Protein AF-X1RIL0-F1 (afdb_monomer)

Mean predicted aligned error: 5.68 Å

Organism: NCBI:txid412755

Nearest PDB 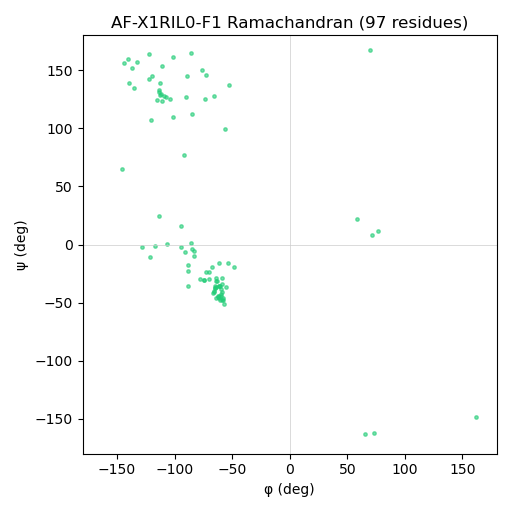structures (foldseek):
  1amu-assembly1_A  TM=4.048E-01  e=3.565E+00  Brevibacillus brevis
  2fxq-assembly1_A-2  TM=3.859E-01  e=5.248E+00  Thermus aquaticus
  5odn-assembly1_E  TM=3.913E-01  e=5.248E+00  Salinibacter ruber DSM 13855

pLDDT: mean 86.73, std 14.35, range [39.56, 97.81]

Secondary structure (DSSP, 8-state):
-HHHHHHHHHHHHHHHHHHHTTSSS-SSSTTS-EEEEEEEE-TTS-EEEEEEEES--S--HHHHHHHHTTTS--------TTTHHHHHH-TTTSTTS--

Structure (mmCIF, N/CA/C/O backbone):
data_AF-X1RIL0-F1
#
_entry.id   AF-X1RIL0-F1
#
loop_
_atom_site.group_PDB
_atom_site.id
_atom_site.type_symbol
_atom_site.label_atom_id
_atom_site.label_alt_id
_atom_site.label_comp_id
_atom_site.label_asym_id
_atom_site.label_entity_id
_atom_site.label_seq_id
_atom_site.pdbx_PDB_ins_code
_atom_site.Cartn_x
_atom_site.Cartn_y
_atom_site.Cartn_z
_atom_site.occupancy
_atom_site.B_iso_or_equiv
_atom_site.auth_seq_id
_atom_site.auth_comp_id
_atom_site.auth_asym_id
_atom_site.auth_atom_id
_atom_site.pdbx_PDB_model_num
ATOM 1 N N . GLY A 1 1 ? -1.335 6.927 15.863 1.00 82.50 1 GLY A N 1
ATOM 2 C CA . GLY A 1 1 ? -2.632 6.630 16.525 1.00 82.50 1 GLY A CA 1
ATOM 3 C C . GLY A 1 1 ? -3.146 5.240 16.164 1.00 82.50 1 GLY A C 1
ATOM 4 O O . GLY A 1 1 ? -2.397 4.464 15.580 1.00 82.50 1 GLY A O 1
ATOM 5 N N . GLN A 1 2 ? -4.399 4.900 16.500 1.00 87.81 2 GLN A N 1
ATOM 6 C CA . GLN A 1 2 ? -5.023 3.610 16.129 1.00 87.81 2 GLN A CA 1
ATOM 7 C C . GLN A 1 2 ? -5.054 3.407 14.603 1.00 87.81 2 GLN A C 1
ATOM 9 O O . GLN A 1 2 ? -4.702 2.334 14.124 1.00 87.81 2 GLN A O 1
ATOM 14 N N . ALA A 1 3 ? -5.358 4.467 13.847 1.00 89.06 3 ALA A N 1
ATOM 15 C CA . ALA A 1 3 ? -5.360 4.455 12.384 1.00 89.06 3 ALA A CA 1
ATOM 16 C C . ALA A 1 3 ? -3.986 4.106 11.775 1.00 89.06 3 ALA A C 1
ATOM 18 O O . ALA A 1 3 ? -3.917 3.343 10.818 1.00 89.06 3 ALA A O 1
ATOM 19 N N . ASP A 1 4 ? -2.879 4.582 12.360 1.00 91.38 4 ASP A N 1
ATOM 20 C CA . ASP A 1 4 ? -1.535 4.193 11.904 1.00 91.38 4 ASP A CA 1
ATOM 21 C C . ASP A 1 4 ? -1.262 2.709 12.133 1.00 91.38 4 ASP A C 1
ATOM 23 O O . ASP A 1 4 ? -0.695 2.051 11.267 1.00 91.38 4 ASP A O 1
ATOM 27 N N . LYS A 1 5 ? -1.677 2.166 13.286 1.00 94.00 5 LYS A N 1
ATOM 28 C CA . LYS A 1 5 ? -1.518 0.734 13.577 1.00 94.00 5 LYS A CA 1
ATOM 29 C C . LYS A 1 5 ? -2.291 -0.114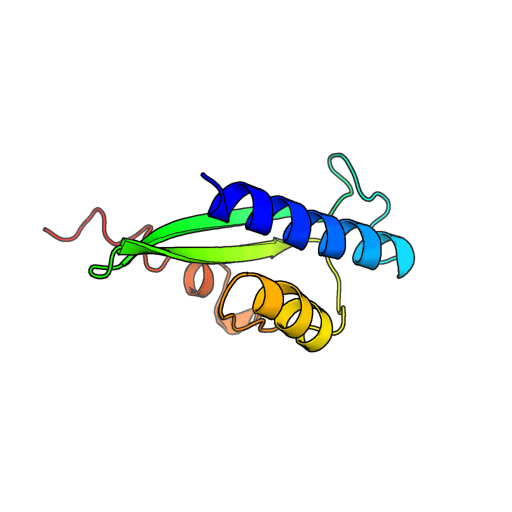 12.565 1.00 94.00 5 LYS A C 1
ATOM 31 O O . LYS A 1 5 ? -1.729 -1.072 12.040 1.00 94.00 5 LYS A O 1
ATOM 36 N N . ALA A 1 6 ? -3.531 0.272 12.254 1.00 94.62 6 ALA A N 1
ATOM 37 C CA . ALA A 1 6 ? -4.336 -0.374 11.218 1.00 94.62 6 ALA A CA 1
ATOM 38 C C . ALA A 1 6 ? -3.656 -0.291 9.841 1.00 94.62 6 ALA A C 1
ATOM 40 O O . ALA A 1 6 ? -3.546 -1.300 9.147 1.00 94.62 6 ALA A O 1
ATOM 41 N N . TRP A 1 7 ? -3.117 0.879 9.484 1.00 95.06 7 TRP A N 1
ATOM 42 C CA . TRP A 1 7 ? -2.369 1.079 8.243 1.00 95.06 7 TRP A CA 1
ATOM 43 C C . TRP A 1 7 ? -1.142 0.167 8.137 1.00 95.06 7 TRP A C 1
ATOM 45 O O . TRP A 1 7 ? -0.975 -0.515 7.128 1.00 95.06 7 TRP A O 1
ATOM 55 N N . TYR A 1 8 ? -0.315 0.079 9.182 1.00 95.69 8 TYR A N 1
ATOM 56 C CA . TYR A 1 8 ? 0.856 -0.801 9.169 1.00 95.69 8 TYR A CA 1
ATOM 57 C C . TYR A 1 8 ? 0.480 -2.283 9.120 1.00 95.69 8 TYR A C 1
ATOM 59 O O . TYR A 1 8 ? 1.124 -3.044 8.399 1.00 95.69 8 TYR A O 1
ATOM 67 N N . ALA A 1 9 ? -0.561 -2.705 9.843 1.00 96.25 9 ALA A N 1
ATOM 68 C CA . ALA A 1 9 ? -1.054 -4.080 9.777 1.00 96.25 9 ALA A CA 1
ATOM 69 C C . ALA A 1 9 ? -1.536 -4.430 8.360 1.00 96.25 9 ALA A C 1
ATOM 71 O O . ALA A 1 9 ? -1.136 -5.451 7.796 1.00 96.25 9 ALA A O 1
ATOM 72 N N . TRP A 1 10 ? -2.320 -3.536 7.754 1.00 96.25 10 TRP A N 1
ATOM 73 C CA . TRP A 1 10 ? -2.777 -3.672 6.378 1.00 96.25 10 TRP A CA 1
ATOM 74 C C . TRP A 1 10 ? -1.605 -3.724 5.389 1.00 96.25 10 TRP A C 1
ATOM 76 O O . TRP A 1 10 ? -1.522 -4.648 4.580 1.00 96.25 10 TRP A O 1
ATOM 86 N N . PHE A 1 11 ? -0.633 -2.818 5.495 1.00 97.00 11 PHE A N 1
ATOM 87 C CA . PHE A 1 11 ? 0.536 -2.802 4.614 1.00 97.00 11 PHE A CA 1
ATOM 88 C C . PHE A 1 11 ? 1.425 -4.047 4.780 1.00 97.00 11 PHE A C 1
ATOM 90 O O . PHE A 1 11 ? 1.922 -4.602 3.799 1.00 97.00 11 PHE A O 1
ATOM 97 N N . ASN A 1 12 ? 1.583 -4.556 6.002 1.00 97.19 12 ASN A N 1
ATOM 98 C CA . ASN A 1 12 ? 2.300 -5.809 6.235 1.00 97.19 12 ASN A CA 1
ATOM 99 C C . ASN A 1 12 ? 1.590 -7.007 5.585 1.00 97.19 12 ASN A C 1
ATOM 101 O O . ASN A 1 12 ? 2.264 -7.917 5.101 1.00 97.19 12 ASN A O 1
ATOM 105 N N . SER A 1 13 ? 0.257 -6.991 5.485 1.00 96.56 13 SER A N 1
ATOM 106 C CA . SER A 1 13 ? -0.474 -8.014 4.724 1.00 96.56 13 SER A CA 1
ATOM 107 C C . SER A 1 13 ? -0.152 -7.963 3.221 1.00 96.56 13 SER A C 1
ATOM 109 O O . SER A 1 13 ? 0.028 -9.012 2.600 1.00 96.56 13 SER A O 1
ATOM 111 N N . VAL A 1 14 ? 0.033 -6.763 2.651 1.00 96.94 14 VAL A N 1
ATOM 112 C CA . VAL A 1 14 ? 0.496 -6.579 1.261 1.00 96.94 14 VAL A CA 1
ATOM 113 C C . VAL A 1 14 ? 1.897 -7.165 1.088 1.00 96.94 14 VAL A C 1
ATOM 115 O O . VAL A 1 14 ? 2.138 -7.910 0.138 1.00 96.94 14 VAL A O 1
ATOM 118 N N . ARG A 1 15 ? 2.811 -6.894 2.031 1.00 97.81 15 ARG A N 1
ATOM 119 C CA . ARG A 1 15 ? 4.180 -7.444 2.028 1.00 97.81 15 ARG A CA 1
ATOM 120 C C . ARG A 1 15 ? 4.206 -8.965 2.027 1.00 97.81 15 ARG A C 1
ATOM 122 O O . ARG A 1 15 ? 4.919 -9.568 1.225 1.00 97.81 15 ARG A O 1
ATOM 129 N N . LEU A 1 16 ? 3.413 -9.577 2.901 1.00 97.19 16 LEU A N 1
ATOM 130 C CA . LEU A 1 16 ? 3.306 -11.031 2.987 1.00 97.19 16 LEU A CA 1
ATOM 131 C C . LEU A 1 16 ? 2.753 -11.630 1.694 1.00 97.19 16 LEU A C 1
ATOM 133 O O . LEU A 1 16 ? 3.308 -12.602 1.186 1.00 97.19 16 L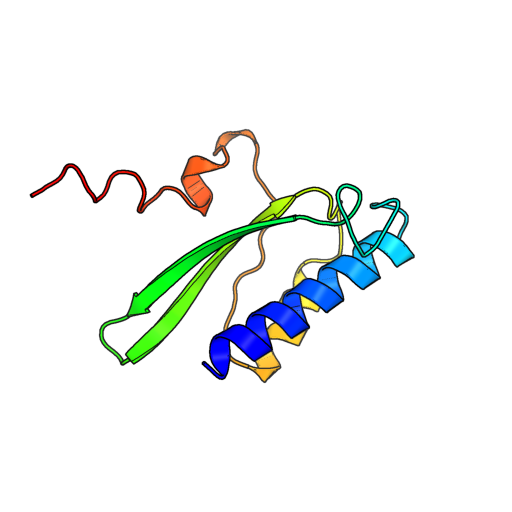EU A O 1
ATOM 137 N N . ALA A 1 17 ? 1.707 -11.033 1.127 1.00 97.06 17 ALA A N 1
ATOM 138 C CA . ALA A 1 17 ? 1.116 -11.522 -0.111 1.00 97.06 17 ALA A CA 1
ATOM 139 C C . ALA A 1 17 ? 2.057 -11.382 -1.314 1.00 97.06 17 ALA A C 1
ATOM 141 O O . ALA A 1 17 ? 2.161 -12.320 -2.103 1.00 97.06 17 ALA A O 1
ATOM 142 N N . ALA A 1 18 ? 2.768 -10.255 -1.438 1.00 97.31 18 ALA A N 1
ATOM 143 C CA . ALA A 1 18 ? 3.758 -10.044 -2.495 1.00 97.31 18 ALA A CA 1
ATOM 144 C C . ALA A 1 18 ? 4.847 -11.124 -2.447 1.00 97.31 18 ALA A C 1
ATOM 146 O O . ALA A 1 18 ? 5.157 -11.750 -3.463 1.00 97.31 18 ALA A O 1
ATOM 147 N N . LYS A 1 19 ? 5.361 -11.411 -1.244 1.00 97.44 19 LYS A N 1
ATOM 148 C CA . LYS A 1 19 ? 6.348 -12.470 -1.027 1.00 97.44 19 LYS A CA 1
ATOM 149 C C . LYS A 1 19 ? 5.779 -13.854 -1.344 1.00 97.44 19 LYS A C 1
ATOM 151 O O . LYS A 1 19 ? 6.426 -14.627 -2.045 1.00 97.44 19 LYS A O 1
ATOM 156 N N . ALA A 1 20 ? 4.574 -14.164 -0.867 1.00 96.81 20 ALA A N 1
ATOM 157 C CA . ALA A 1 20 ? 3.922 -15.454 -1.105 1.00 96.81 20 ALA A CA 1
ATOM 158 C C . ALA A 1 20 ? 3.630 -15.706 -2.595 1.00 96.81 20 ALA A C 1
ATOM 160 O O . ALA A 1 20 ? 3.665 -16.846 -3.049 1.00 96.81 20 ALA A O 1
ATOM 161 N N . LYS A 1 21 ? 3.371 -14.644 -3.366 1.00 96.19 21 LYS A N 1
ATOM 162 C CA . LYS A 1 21 ? 3.191 -14.692 -4.824 1.00 96.19 21 LYS A CA 1
ATOM 163 C C . LYS A 1 21 ? 4.505 -14.666 -5.610 1.00 96.19 21 LYS A C 1
ATOM 165 O O . LYS A 1 21 ? 4.471 -14.810 -6.825 1.00 96.19 21 LYS A O 1
ATOM 170 N N . GLY A 1 22 ? 5.645 -14.491 -4.940 1.00 96.44 22 GLY A N 1
ATOM 171 C CA . GLY A 1 22 ? 6.957 -14.403 -5.581 1.00 96.44 22 GLY A CA 1
ATOM 172 C C . GLY A 1 22 ? 7.242 -13.062 -6.264 1.00 96.44 22 GLY A C 1
ATOM 173 O O . GLY A 1 22 ? 8.230 -12.959 -6.983 1.00 96.44 22 GLY A O 1
ATOM 174 N N . TYR A 1 23 ? 6.419 -12.034 -6.039 1.00 95.94 23 TYR A N 1
ATOM 175 C CA . TYR A 1 23 ? 6.634 -10.696 -6.600 1.00 95.94 23 TYR A CA 1
ATOM 176 C C . TYR A 1 23 ? 7.758 -9.938 -5.898 1.00 95.94 23 TYR A C 1
ATOM 178 O O . TYR A 1 23 ? 8.458 -9.157 -6.533 1.00 95.94 23 TYR A O 1
ATOM 186 N N . SER A 1 24 ? 7.960 -10.200 -4.606 1.00 97.12 24 SER A N 1
ATOM 187 C CA . SER A 1 24 ? 9.074 -9.657 -3.835 1.00 97.12 24 SER A CA 1
ATOM 188 C C . SER A 1 24 ? 9.950 -10.780 -3.277 1.00 97.12 24 SER A C 1
ATOM 190 O O . SER A 1 24 ? 9.469 -11.853 -2.892 1.00 97.12 24 SER A O 1
ATOM 192 N N . ARG A 1 25 ? 11.267 -10.549 -3.199 1.00 96.25 25 ARG A N 1
ATOM 193 C CA . ARG A 1 25 ? 12.204 -11.545 -2.642 1.00 96.25 25 ARG A CA 1
ATOM 194 C C . ARG A 1 25 ? 12.087 -11.664 -1.130 1.00 96.25 25 ARG A C 1
ATOM 196 O O . ARG A 1 25 ? 12.396 -12.722 -0.585 1.00 96.25 25 ARG A O 1
ATOM 203 N N . SER A 1 26 ? 11.596 -10.630 -0.458 1.00 96.44 26 SER A N 1
ATOM 204 C CA . SER A 1 26 ? 11.400 -10.611 0.988 1.00 96.44 26 SER A CA 1
ATOM 205 C C . SER A 1 26 ? 10.091 -9.910 1.354 1.00 96.44 26 SER A C 1
ATOM 207 O O . SER A 1 26 ? 9.540 -9.145 0.564 1.00 96.44 26 SER A O 1
ATOM 209 N N . ALA A 1 27 ? 9.584 -10.175 2.557 1.00 96.38 27 ALA A N 1
ATOM 210 C CA . ALA A 1 27 ? 8.553 -9.351 3.195 1.00 96.38 27 ALA A CA 1
ATOM 211 C C . ALA A 1 27 ? 9.170 -8.238 4.072 1.00 96.38 27 ALA A C 1
ATOM 213 O O . ALA A 1 27 ? 8.454 -7.371 4.568 1.00 96.38 27 ALA A O 1
ATOM 214 N N . PHE A 1 28 ? 10.498 -8.245 4.243 1.00 94.62 28 PHE A N 1
ATOM 215 C CA . PHE A 1 28 ? 11.262 -7.314 5.079 1.00 94.62 28 PHE A CA 1
ATOM 216 C C . PHE A 1 28 ? 12.490 -6.749 4.348 1.00 94.62 28 PHE A C 1
ATOM 218 O O . PHE A 1 28 ? 13.028 -7.383 3.441 1.00 94.62 28 PHE A O 1
ATOM 225 N N . GLY A 1 29 ? 12.980 -5.589 4.789 1.00 93.19 29 GLY A N 1
ATOM 226 C CA . GLY A 1 29 ? 14.189 -4.966 4.238 1.00 93.19 29 GLY A CA 1
ATOM 227 C C . GLY A 1 29 ? 13.992 -4.346 2.850 1.00 93.19 29 GLY A C 1
ATOM 228 O O . GLY A 1 29 ? 12.864 -4.081 2.435 1.00 93.19 29 GLY A O 1
ATOM 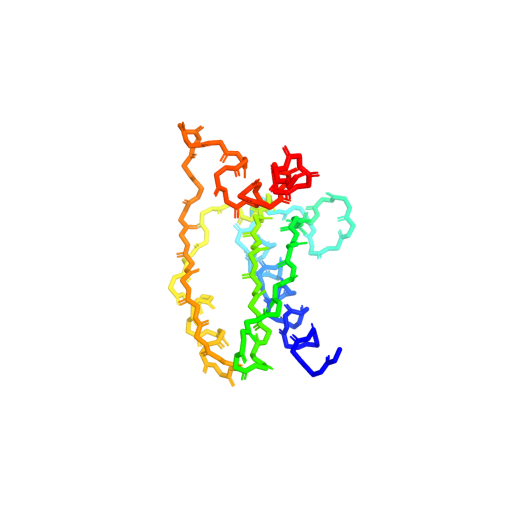229 N N . ALA A 1 30 ? 15.101 -4.095 2.149 1.00 93.88 30 ALA A N 1
ATOM 230 C CA . ALA A 1 30 ? 15.123 -3.379 0.868 1.00 93.88 30 ALA A CA 1
ATOM 231 C C . ALA A 1 30 ? 14.379 -4.111 -0.264 1.00 93.88 30 ALA A C 1
ATOM 233 O O . ALA A 1 30 ? 13.810 -3.474 -1.143 1.00 93.88 30 ALA A O 1
ATOM 234 N N . ASP A 1 31 ? 14.331 -5.442 -0.204 1.00 95.25 31 ASP A N 1
ATOM 235 C CA . ASP A 1 31 ? 13.671 -6.280 -1.208 1.00 95.25 31 ASP A CA 1
ATOM 236 C C . ASP A 1 31 ? 12.163 -6.468 -0.968 1.00 95.25 31 ASP A C 1
ATOM 238 O O . ASP A 1 31 ? 11.507 -7.219 -1.699 1.00 95.25 31 ASP A O 1
ATOM 242 N N . ALA A 1 32 ? 11.609 -5.849 0.076 1.00 97.50 32 ALA A N 1
ATOM 243 C CA . ALA A 1 32 ? 10.184 -5.896 0.378 1.00 97.50 32 ALA A CA 1
ATOM 244 C C . ALA A 1 32 ? 9.402 -4.825 -0.382 1.00 97.50 32 ALA A C 1
ATOM 246 O O . ALA A 1 32 ? 9.983 -3.843 -0.855 1.00 97.50 32 ALA A O 1
ATOM 247 N N . PRO A 1 33 ? 8.065 -4.944 -0.453 1.00 97.62 33 PRO A N 1
ATOM 248 C CA . PRO A 1 33 ? 7.246 -3.806 -0.819 1.00 97.62 33 PRO A CA 1
ATOM 249 C C . PRO A 1 33 ? 7.556 -2.602 0.070 1.00 97.62 33 PRO A C 1
ATOM 251 O O . PRO A 1 33 ? 7.714 -2.720 1.294 1.00 97.62 33 PRO A O 1
ATOM 254 N N . TYR A 1 34 ? 7.638 -1.437 -0.555 1.00 95.81 34 TYR A N 1
ATOM 255 C CA . TYR A 1 34 ? 7.883 -0.151 0.091 1.00 95.81 34 TYR A CA 1
ATOM 256 C C . TYR A 1 34 ? 6.734 0.801 -0.224 1.00 95.81 34 TYR A C 1
ATOM 258 O O . TYR A 1 34 ? 5.934 0.543 -1.125 1.00 95.81 34 TYR A O 1
ATOM 266 N N . TYR A 1 35 ? 6.629 1.890 0.530 1.00 94.12 35 TYR A N 1
ATOM 267 C CA . TYR A 1 35 ? 5.540 2.840 0.373 1.00 94.12 35 TYR A CA 1
ATOM 268 C C . TYR A 1 35 ? 6.030 4.279 0.441 1.00 94.12 35 TYR A C 1
ATOM 270 O O . TYR A 1 35 ? 6.983 4.598 1.150 1.00 94.12 35 TYR A O 1
ATOM 278 N N . PHE A 1 36 ? 5.289 5.146 -0.232 1.00 91.50 36 PHE A N 1
ATOM 279 C CA . PHE A 1 36 ? 5.213 6.569 0.067 1.00 91.50 36 PHE A CA 1
ATOM 280 C C . PHE A 1 36 ? 3.807 6.827 0.591 1.00 91.50 36 PHE A C 1
ATOM 282 O O . PHE A 1 36 ? 2.847 6.366 -0.027 1.00 91.50 36 PHE A O 1
ATOM 289 N N . ARG A 1 37 ? 3.669 7.503 1.734 1.00 90.69 37 ARG A N 1
ATOM 290 C CA . ARG A 1 37 ? 2.367 7.769 2.356 1.00 90.69 37 ARG A CA 1
ATOM 291 C C . ARG A 1 37 ? 2.278 9.213 2.815 1.00 90.69 37 ARG A C 1
ATOM 293 O O . ARG A 1 37 ? 3.182 9.693 3.491 1.00 90.69 37 ARG A O 1
ATOM 300 N N . VAL A 1 38 ? 1.151 9.841 2.517 1.00 87.75 38 VAL A N 1
ATOM 301 C CA . VAL A 1 38 ? 0.737 11.137 3.053 1.00 87.75 38 VAL A CA 1
ATOM 302 C C . VAL A 1 38 ? -0.482 10.916 3.943 1.00 87.75 38 VAL A C 1
ATOM 304 O O . VAL A 1 38 ? -1.360 10.114 3.617 1.00 87.75 38 VAL A O 1
ATOM 307 N N . THR A 1 39 ? -0.514 11.614 5.074 1.00 87.44 39 THR A N 1
ATOM 308 C CA . THR A 1 39 ? -1.633 11.605 6.016 1.00 87.44 39 THR A CA 1
ATOM 309 C C . THR A 1 39 ? -2.310 12.968 5.976 1.00 87.44 39 THR A C 1
ATOM 311 O O . THR A 1 39 ? -1.656 13.980 6.215 1.00 87.44 39 THR A O 1
ATOM 314 N N . GLU A 1 40 ? -3.608 12.993 5.700 1.00 81.25 40 GLU A N 1
ATOM 315 C CA . GLU A 1 40 ? -4.434 14.197 5.676 1.00 81.25 40 GLU A CA 1
ATOM 316 C C . GLU A 1 40 ? -5.458 14.133 6.814 1.00 81.25 40 GLU A C 1
ATOM 318 O O . GLU A 1 40 ? -6.125 13.114 7.019 1.00 81.25 40 GLU A O 1
ATOM 323 N N . PHE A 1 41 ? -5.583 15.226 7.566 1.00 76.88 41 PHE A N 1
ATOM 324 C CA . PHE A 1 41 ? -6.702 15.417 8.479 1.00 76.88 41 PHE A CA 1
ATOM 325 C C . PHE A 1 41 ? -7.857 15.997 7.674 1.00 76.88 41 PHE A C 1
ATOM 327 O O . PHE A 1 41 ? -7.772 17.129 7.208 1.00 76.88 41 PHE A O 1
ATOM 334 N N . GLN A 1 42 ? -8.929 15.231 7.489 1.00 70.06 42 GLN A N 1
ATOM 335 C CA . GLN A 1 42 ? -10.155 15.805 6.944 1.00 70.06 42 GLN A CA 1
ATOM 336 C C . GLN A 1 42 ? -10.874 16.616 8.027 1.00 70.06 42 GLN A C 1
ATOM 338 O O . GLN A 1 42 ? -10.836 16.245 9.202 1.00 70.06 42 GLN A O 1
ATOM 343 N N . ASP A 1 43 ? -11.606 17.658 7.623 1.00 59.03 43 ASP A N 1
ATOM 344 C CA . ASP A 1 43 ? -12.343 18.586 8.506 1.00 59.03 43 ASP A CA 1
ATOM 345 C C . ASP A 1 43 ? -13.312 17.901 9.493 1.00 59.03 43 ASP A C 1
ATOM 347 O O . ASP A 1 43 ? -13.745 18.491 10.477 1.00 59.03 43 ASP A O 1
ATOM 351 N N . ARG A 1 44 ? -13.643 16.624 9.266 1.00 64.56 44 ARG A N 1
ATOM 352 C CA . ARG A 1 44 ? -14.478 15.787 10.145 1.00 64.56 44 ARG A CA 1
ATOM 353 C C . ARG A 1 44 ? -13.682 14.929 11.141 1.00 64.56 44 ARG A C 1
ATOM 355 O O . ARG A 1 44 ? -14.212 13.949 11.657 1.00 64.56 44 ARG A O 1
ATOM 362 N N . GLY A 1 45 ? -12.403 15.230 11.369 1.00 67.25 45 GLY A N 1
ATOM 363 C CA . GLY A 1 45 ? -11.534 14.506 12.310 1.00 67.25 45 GLY A CA 1
ATOM 364 C C . GLY A 1 45 ? -11.125 13.099 11.857 1.00 67.25 45 GLY A C 1
ATOM 365 O O . GLY A 1 45 ? -10.524 12.350 12.625 1.00 67.25 45 GLY A O 1
ATOM 366 N N . THR A 1 46 ? -11.439 12.724 10.614 1.00 76.75 46 THR A N 1
ATOM 367 C CA . THR A 1 46 ? -11.074 11.422 10.045 1.00 76.75 46 THR A CA 1
ATOM 368 C C . THR A 1 46 ? -9.715 11.524 9.361 1.00 76.75 46 THR A C 1
ATOM 370 O O . THR A 1 46 ? -9.497 12.390 8.514 1.00 76.75 46 THR A O 1
ATOM 373 N N . LEU A 1 47 ? -8.797 10.632 9.736 1.00 84.25 47 LEU A N 1
ATOM 374 C CA . LEU A 1 47 ? -7.498 10.496 9.081 1.00 84.25 47 LEU A CA 1
ATOM 375 C C . LEU A 1 47 ? -7.677 9.835 7.716 1.00 84.25 47 LEU A C 1
ATOM 377 O O . LEU A 1 47 ? -8.209 8.729 7.621 1.00 84.25 47 LEU A O 1
ATOM 381 N N . HIS A 1 48 ? -7.191 10.497 6.675 1.00 87.94 48 HIS A N 1
ATOM 382 C CA . HIS A 1 48 ? -7.201 9.998 5.311 1.00 87.94 48 HIS A CA 1
ATOM 383 C C . HIS A 1 48 ? -5.765 9.724 4.858 1.00 87.94 48 HIS A C 1
ATOM 385 O O . HIS A 1 48 ? -4.880 10.566 5.010 1.00 87.94 48 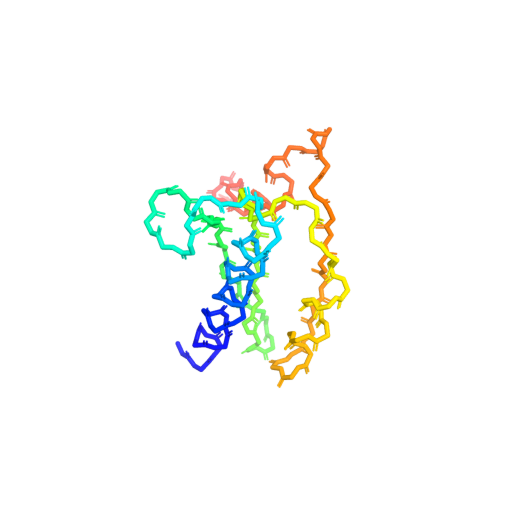HIS A O 1
ATOM 391 N N . PHE A 1 49 ? -5.511 8.525 4.336 1.00 90.38 49 PHE A N 1
ATOM 392 C CA . PHE A 1 49 ? -4.186 8.128 3.868 1.00 90.38 49 PHE A CA 1
ATOM 393 C C . PHE A 1 49 ? -4.152 8.066 2.345 1.00 90.38 49 PHE A C 1
ATOM 395 O O . PHE A 1 49 ? -4.926 7.333 1.732 1.00 90.38 49 PHE A O 1
ATOM 402 N N . HIS A 1 50 ? -3.184 8.756 1.751 1.00 91.38 50 HIS A N 1
ATOM 403 C CA . HIS A 1 50 ? -2.797 8.569 0.357 1.00 91.38 50 HIS A CA 1
ATOM 404 C C . HIS A 1 50 ? -1.500 7.775 0.323 1.00 91.38 50 HIS A C 1
ATOM 406 O O . HIS A 1 50 ? -0.528 8.178 0.960 1.00 91.38 50 HIS A O 1
ATOM 412 N N . SER A 1 51 ? -1.457 6.654 -0.397 1.00 92.06 51 SER A N 1
ATOM 413 C CA . SER A 1 51 ? -0.234 5.857 -0.491 1.00 92.06 51 SER A CA 1
ATOM 414 C C . SER A 1 51 ? 0.030 5.310 -1.882 1.00 92.06 51 SER A C 1
ATOM 416 O O . SER A 1 51 ? -0.876 4.785 -2.525 1.00 92.06 51 SER A O 1
ATOM 418 N N . LEU A 1 52 ? 1.298 5.354 -2.287 1.00 93.62 52 LEU A N 1
ATOM 419 C CA . LEU A 1 52 ? 1.828 4.647 -3.446 1.00 93.62 52 LEU A CA 1
ATOM 420 C C . LEU A 1 52 ? 2.727 3.511 -2.956 1.00 93.62 52 LEU A C 1
ATOM 422 O O . LEU A 1 52 ? 3.631 3.748 -2.155 1.00 93.62 52 LEU A O 1
ATOM 426 N N . ILE A 1 53 ? 2.478 2.291 -3.431 1.00 95.12 53 ILE A N 1
ATOM 427 C CA . ILE A 1 53 ? 3.196 1.087 -3.003 1.00 95.12 53 ILE A CA 1
ATOM 428 C C . ILE A 1 53 ? 3.990 0.524 -4.178 1.00 95.12 53 ILE A C 1
ATOM 430 O O . ILE A 1 53 ? 3.430 0.235 -5.235 1.00 95.12 53 ILE A O 1
ATOM 434 N N . GLY A 1 54 ? 5.295 0.358 -3.974 1.00 94.62 54 GLY A N 1
ATOM 435 C CA . GLY A 1 54 ? 6.210 -0.249 -4.936 1.00 94.62 54 GLY A CA 1
ATOM 436 C C . GLY A 1 54 ? 6.541 -1.696 -4.585 1.00 94.62 54 GLY A C 1
ATOM 437 O O . GLY A 1 54 ? 6.358 -2.128 -3.447 1.00 94.62 54 GLY A O 1
ATOM 438 N N . ASN A 1 55 ? 7.046 -2.440 -5.575 1.00 95.44 55 ASN A N 1
ATOM 439 C CA . ASN A 1 55 ? 7.508 -3.827 -5.424 1.00 95.44 55 ASN A CA 1
ATOM 440 C C . ASN A 1 55 ? 6.427 -4.810 -4.906 1.00 95.44 55 ASN A C 1
ATOM 442 O O . ASN A 1 55 ? 6.733 -5.868 -4.369 1.00 95.44 55 ASN A O 1
ATOM 446 N N . ALA A 1 56 ? 5.143 -4.469 -5.069 1.00 94.94 56 ALA A N 1
ATOM 447 C CA . ALA A 1 56 ? 4.027 -5.351 -4.729 1.00 94.94 56 ALA A CA 1
ATOM 448 C C . ALA A 1 56 ? 3.611 -6.272 -5.890 1.00 94.94 56 ALA A C 1
ATOM 450 O O . ALA A 1 56 ? 2.956 -7.276 -5.644 1.00 94.94 56 ALA A O 1
ATOM 451 N N . GLY A 1 57 ? 4.001 -5.971 -7.134 1.00 92.38 57 GLY A N 1
ATOM 452 C CA . GLY A 1 57 ? 3.532 -6.698 -8.320 1.00 92.38 57 GLY A CA 1
ATOM 453 C C . GLY A 1 57 ? 2.026 -6.531 -8.563 1.00 92.38 57 GLY A C 1
ATOM 454 O O . GLY A 1 57 ? 1.393 -5.628 -8.014 1.00 92.38 57 GLY A O 1
ATOM 455 N N . ASP A 1 58 ? 1.444 -7.409 -9.384 1.00 92.25 58 ASP A N 1
ATOM 456 C CA . ASP A 1 58 ? 0.002 -7.414 -9.666 1.00 92.25 58 ASP A CA 1
ATOM 457 C C . ASP A 1 58 ? -0.737 -8.351 -8.698 1.00 92.25 58 ASP A C 1
ATOM 459 O O . ASP A 1 58 ? -1.052 -9.509 -8.998 1.00 92.25 58 ASP A O 1
ATOM 463 N N . ILE A 1 59 ? -0.941 -7.878 -7.466 1.00 91.19 59 ILE A N 1
ATOM 464 C CA . ILE A 1 59 ? -1.772 -8.572 -6.474 1.00 91.19 59 ILE A CA 1
ATOM 465 C C . ILE A 1 59 ? -3.218 -8.102 -6.617 1.00 91.19 59 ILE A C 1
ATOM 467 O O . ILE A 1 59 ? -3.484 -6.927 -6.861 1.00 91.19 59 ILE A O 1
ATOM 471 N N . ARG A 1 60 ? -4.177 -9.009 -6.395 1.00 92.19 60 ARG A N 1
ATOM 472 C CA . ARG A 1 60 ? -5.612 -8.703 -6.458 1.00 92.19 60 ARG A CA 1
ATOM 473 C C . ARG A 1 60 ? -5.979 -7.564 -5.499 1.00 92.19 60 ARG A C 1
ATOM 475 O O . ARG A 1 60 ? -6.232 -7.783 -4.319 1.00 92.19 60 ARG A O 1
ATOM 482 N N . ARG A 1 61 ? -6.098 -6.357 -6.046 1.00 91.88 61 ARG A N 1
ATOM 483 C CA . ARG A 1 61 ? -6.376 -5.106 -5.321 1.00 91.88 61 ARG A CA 1
ATOM 484 C C . ARG A 1 61 ? -7.647 -5.152 -4.475 1.00 91.88 61 ARG A C 1
ATOM 486 O O . ARG A 1 61 ? -7.659 -4.629 -3.367 1.00 91.88 61 ARG A O 1
ATOM 493 N N . LEU A 1 62 ? -8.687 -5.829 -4.974 1.00 93.88 62 LEU A N 1
ATOM 494 C CA . LEU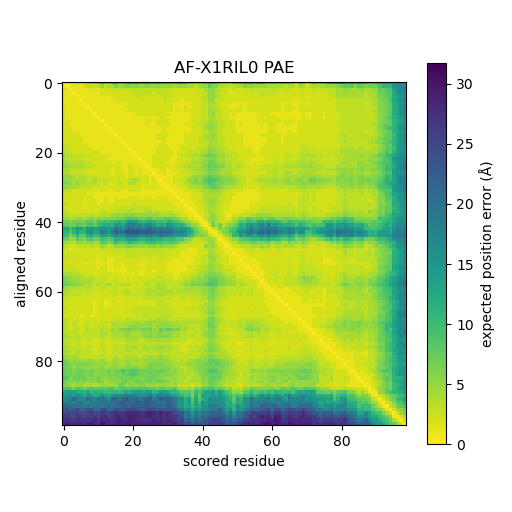 A 1 62 ? -9.960 -5.983 -4.262 1.00 93.88 62 LEU A CA 1
ATOM 495 C C . LEU A 1 62 ? -9.798 -6.701 -2.918 1.00 93.88 62 LEU A C 1
ATOM 497 O O . LEU A 1 62 ? -10.418 -6.280 -1.956 1.00 93.88 62 LEU A O 1
ATOM 501 N N . LEU A 1 63 ? -8.894 -7.683 -2.809 1.00 93.25 63 LEU A N 1
ATOM 502 C CA . LEU A 1 63 ? -8.627 -8.351 -1.531 1.00 93.25 63 LEU A CA 1
ATOM 503 C C . LEU A 1 63 ? -8.150 -7.355 -0.466 1.00 93.25 63 LEU A C 1
ATOM 505 O O . LEU A 1 63 ? -8.580 -7.400 0.681 1.00 93.25 63 LEU A O 1
ATOM 509 N N . PHE A 1 64 ? -7.266 -6.433 -0.849 1.00 94.88 64 PHE A N 1
ATOM 510 C CA . PHE A 1 64 ? -6.735 -5.443 0.083 1.00 94.88 64 PHE A CA 1
ATOM 511 C C . PHE A 1 64 ? -7.712 -4.311 0.357 1.00 94.88 64 PHE A C 1
ATOM 513 O O . PHE A 1 64 ? -7.714 -3.783 1.465 1.00 94.88 64 PHE A O 1
ATOM 520 N N . LYS A 1 65 ? -8.579 -3.967 -0.598 1.00 95.19 65 LYS A N 1
ATOM 521 C CA . LYS A 1 65 ? -9.734 -3.118 -0.299 1.00 95.19 65 LYS A CA 1
ATOM 522 C C . LYS A 1 65 ? -10.585 -3.767 0.800 1.00 95.19 65 LYS A C 1
ATOM 524 O O . LYS A 1 65 ? -10.835 -3.122 1.811 1.00 95.19 65 LYS A O 1
ATOM 529 N N . ASP A 1 66 ? -10.943 -5.038 0.641 1.00 94.62 66 ASP A N 1
ATOM 530 C CA . ASP A 1 66 ? -11.806 -5.753 1.588 1.00 94.62 66 ASP A CA 1
ATOM 531 C C . ASP A 1 66 ? -11.142 -5.884 2.976 1.00 94.62 66 ASP A C 1
ATOM 533 O O . ASP A 1 66 ? -11.792 -5.711 4.003 1.00 94.62 66 ASP A O 1
ATOM 537 N N . PHE A 1 67 ? -9.820 -6.090 3.042 1.00 94.38 67 PHE A N 1
ATOM 538 C CA . PHE A 1 67 ? -9.085 -6.070 4.317 1.00 94.38 67 PHE A CA 1
ATOM 539 C C . PHE A 1 67 ? -9.086 -4.695 4.993 1.00 94.38 67 PHE A C 1
ATOM 541 O O . PHE A 1 67 ? -9.119 -4.613 6.223 1.00 94.38 67 PHE A O 1
ATOM 548 N N . TRP A 1 68 ? -9.029 -3.610 4.216 1.00 94.94 68 TRP A N 1
ATOM 549 C CA . TRP A 1 68 ? -9.095 -2.263 4.778 1.00 94.94 68 TRP A CA 1
ATOM 550 C C . TRP A 1 68 ? -10.483 -1.930 5.321 1.00 94.94 68 TRP A C 1
ATOM 552 O O . TRP A 1 68 ? -10.584 -1.189 6.297 1.00 94.94 68 TRP A O 1
ATOM 562 N N . GLU A 1 69 ? -11.540 -2.508 4.747 1.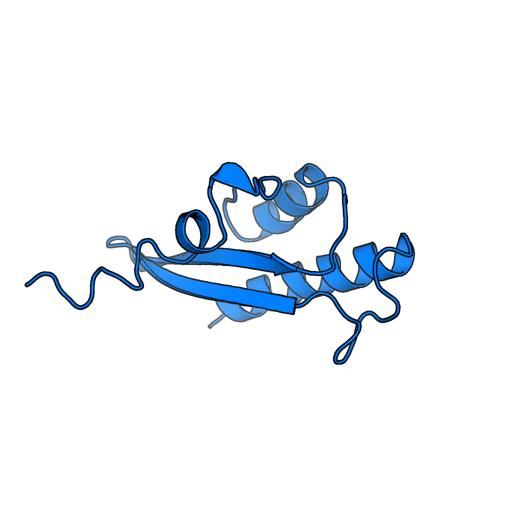00 94.62 69 GLU A N 1
ATOM 563 C CA . GLU A 1 69 ? -12.922 -2.239 5.159 1.00 94.62 69 GLU A CA 1
ATOM 564 C C . GLU A 1 69 ? -13.233 -2.627 6.611 1.00 94.62 69 GLU A C 1
ATOM 566 O O . GLU A 1 69 ? -14.168 -2.102 7.208 1.00 94.62 69 GLU A O 1
ATOM 571 N N . LEU A 1 70 ? -12.376 -3.438 7.237 1.00 91.12 70 LEU A N 1
ATOM 572 C CA . LEU A 1 70 ? -12.408 -3.712 8.678 1.00 91.12 70 LEU A CA 1
ATOM 573 C C . LEU A 1 70 ? -12.054 -2.490 9.548 1.00 91.12 70 LEU A C 1
ATOM 575 O O . LEU A 1 70 ? -12.329 -2.488 10.745 1.00 91.12 70 LEU A O 1
ATOM 579 N N . ASN A 1 71 ? -11.402 -1.477 8.974 1.00 91.19 71 ASN A N 1
ATOM 580 C CA . ASN A 1 71 ? -10.859 -0.313 9.680 1.00 91.19 71 ASN A CA 1
ATOM 581 C C . ASN A 1 71 ? -11.308 1.031 9.073 1.00 91.19 71 ASN A C 1
ATOM 583 O O . ASN A 1 71 ? -10.922 2.083 9.585 1.00 91.19 71 ASN A O 1
ATOM 587 N N . GLY A 1 72 ? -12.086 1.025 7.986 1.00 90.56 72 GLY A N 1
ATOM 588 C CA . GLY A 1 72 ? -12.526 2.244 7.308 1.00 90.56 72 GLY A CA 1
ATOM 589 C C . GLY A 1 72 ? -13.015 1.996 5.885 1.00 90.56 72 GLY A C 1
ATOM 590 O O . GLY A 1 72 ? -13.553 0.946 5.575 1.00 90.56 72 GLY A O 1
ATOM 591 N N . TYR A 1 73 ? -12.827 2.969 5.000 1.00 90.69 73 TYR A N 1
ATOM 592 C CA . TYR A 1 73 ? -13.137 2.848 3.574 1.00 90.69 73 TYR A CA 1
ATOM 593 C C . TYR A 1 73 ? -11.877 3.129 2.754 1.00 90.69 73 TYR A C 1
ATOM 595 O O . TYR A 1 73 ? -11.081 3.991 3.129 1.00 90.69 73 TYR A O 1
ATOM 603 N N . ALA A 1 74 ? -11.679 2.402 1.652 1.00 91.25 74 ALA A N 1
ATOM 604 C CA . ALA A 1 74 ? -10.554 2.621 0.748 1.00 91.25 74 ALA A CA 1
ATOM 605 C C . ALA A 1 74 ? -10.923 2.389 -0.715 1.00 91.25 74 ALA A C 1
ATOM 607 O O . ALA A 1 74 ? -11.812 1.609 -1.060 1.00 91.25 74 ALA A O 1
ATOM 608 N N . ARG A 1 75 ? -10.136 3.026 -1.583 1.00 91.31 75 ARG A N 1
ATOM 609 C CA . ARG A 1 75 ? -9.985 2.655 -2.988 1.00 91.31 75 ARG A CA 1
ATOM 610 C C . ARG A 1 75 ? -8.561 2.161 -3.197 1.00 91.31 75 ARG A C 1
ATOM 612 O O . ARG A 1 75 ? -7.615 2.811 -2.766 1.00 91.31 75 ARG A O 1
ATOM 619 N N . VAL A 1 76 ? -8.421 1.007 -3.846 1.00 93.38 76 VAL A N 1
ATOM 620 C CA . VAL A 1 76 ? -7.121 0.414 -4.180 1.00 93.38 76 VAL A CA 1
ATOM 621 C C . VAL A 1 76 ? -7.042 0.259 -5.693 1.00 93.38 76 VAL A C 1
ATOM 623 O O . VAL A 1 76 ? -7.710 -0.585 -6.298 1.00 93.38 76 VAL A O 1
ATOM 626 N N . GLU A 1 77 ? -6.229 1.101 -6.316 1.00 91.81 77 GLU A N 1
ATOM 627 C CA . GLU A 1 77 ? -6.112 1.214 -7.769 1.00 91.81 77 GLU A CA 1
ATOM 628 C C . GLU A 1 77 ? -4.753 0.693 -8.247 1.00 91.81 77 GLU A C 1
ATOM 630 O O . GLU A 1 77 ? -3.790 0.640 -7.484 1.00 91.81 77 GLU A O 1
ATOM 635 N N . ALA A 1 78 ? -4.696 0.222 -9.494 1.00 92.12 78 ALA A N 1
ATOM 636 C CA . ALA A 1 78 ? -3.421 -0.141 -10.104 1.00 92.12 78 ALA A CA 1
ATOM 637 C C . ALA A 1 78 ? -2.654 1.141 -10.427 1.00 92.12 78 ALA A C 1
ATOM 639 O O . ALA A 1 78 ? -3.261 2.143 -10.801 1.00 92.12 78 ALA A O 1
ATOM 640 N N . TYR A 1 79 ? -1.330 1.096 -10.307 1.00 90.94 79 TYR A N 1
ATOM 641 C CA . TYR A 1 79 ? -0.504 2.216 -10.725 1.00 90.94 79 TYR A CA 1
ATOM 642 C C . TYR A 1 79 ? -0.589 2.399 -12.246 1.00 90.94 79 TYR A C 1
ATOM 644 O O . TYR A 1 79 ? -0.351 1.460 -13.001 1.00 90.94 79 TYR A O 1
ATOM 652 N N . ASP A 1 80 ? -0.905 3.620 -12.670 1.00 90.69 80 ASP A N 1
ATOM 653 C CA . ASP A 1 80 ? -0.890 4.056 -14.068 1.00 90.69 80 ASP A CA 1
ATOM 654 C C .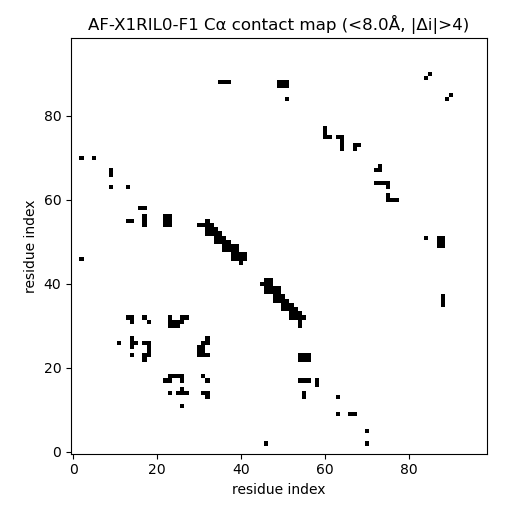 ASP A 1 80 ? 0.390 4.870 -14.340 1.00 90.69 80 ASP A C 1
ATOM 656 O O . ASP A 1 80 ? 0.500 6.004 -13.851 1.00 90.69 80 ASP A O 1
ATOM 660 N N . PRO A 1 81 ? 1.354 4.334 -15.117 1.00 88.56 81 PRO A N 1
ATOM 661 C CA . PRO A 1 81 ? 2.590 5.036 -15.447 1.00 88.56 81 PRO A CA 1
ATOM 662 C C . PRO A 1 81 ? 2.374 6.366 -16.171 1.00 88.56 81 PRO A C 1
ATOM 664 O O . PRO A 1 81 ? 3.189 7.270 -15.994 1.00 88.56 81 PRO A O 1
ATOM 667 N N . ALA A 1 82 ? 1.286 6.520 -16.936 1.00 91.62 82 ALA A N 1
ATOM 668 C CA . ALA A 1 82 ? 1.000 7.753 -17.672 1.00 91.62 82 ALA A CA 1
ATOM 669 C C . ALA A 1 82 ? 0.621 8.918 -16.742 1.00 91.62 82 ALA A C 1
ATOM 671 O O . ALA A 1 82 ? 0.795 10.080 -17.102 1.00 91.62 82 ALA A O 1
ATOM 672 N N . ARG A 1 83 ? 0.131 8.618 -15.532 1.00 86.94 83 ARG A N 1
ATOM 673 C CA . ARG A 1 83 ? -0.194 9.624 -14.505 1.00 86.94 83 ARG A CA 1
ATOM 674 C C . ARG A 1 83 ? 1.000 9.962 -13.611 1.00 86.94 83 ARG A C 1
ATOM 676 O O . ARG A 1 83 ? 1.039 11.039 -13.020 1.00 86.94 83 ARG A O 1
ATOM 683 N N . GLY A 1 84 ? 1.971 9.055 -13.513 1.00 85.06 84 GLY A N 1
ATOM 684 C CA . GLY A 1 84 ? 3.162 9.220 -12.683 1.00 85.06 84 GLY A CA 1
ATOM 685 C C . GLY A 1 84 ? 2.884 9.156 -11.173 1.00 85.06 84 GLY A C 1
ATOM 686 O O . GLY A 1 84 ? 1.748 9.240 -10.708 1.00 85.06 84 GLY A O 1
ATOM 687 N N . ALA A 1 85 ? 3.945 9.036 -10.368 1.00 80.75 85 ALA A N 1
ATOM 688 C CA . ALA A 1 85 ? 3.839 8.967 -8.905 1.00 80.75 85 ALA A CA 1
ATOM 689 C C . ALA A 1 85 ? 3.208 10.232 -8.286 1.00 80.75 85 ALA A C 1
ATOM 691 O O . ALA A 1 85 ? 2.433 10.137 -7.333 1.00 80.75 85 ALA A O 1
ATOM 692 N N . ASN A 1 86 ? 3.490 11.407 -8.865 1.00 81.31 86 ASN A N 1
ATOM 693 C CA . ASN A 1 86 ? 2.994 12.706 -8.399 1.00 81.31 86 ASN A CA 1
ATOM 694 C C . ASN A 1 86 ? 1.456 12.779 -8.370 1.00 81.31 86 ASN A C 1
ATOM 696 O O . ASN A 1 86 ? 0.884 13.378 -7.466 1.00 81.31 86 ASN A O 1
ATOM 700 N N . PHE A 1 87 ? 0.764 12.113 -9.299 1.00 81.44 87 PHE A N 1
ATOM 701 C CA . PHE A 1 87 ? -0.700 12.073 -9.305 1.00 81.44 87 PHE A CA 1
ATOM 702 C C . PHE A 1 87 ? -1.284 11.417 -8.041 1.00 81.44 87 PHE A C 1
ATOM 704 O O . PHE A 1 87 ? -2.314 11.856 -7.534 1.00 81.44 87 PHE A O 1
ATOM 711 N N . TYR A 1 88 ? -0.619 10.386 -7.506 1.00 81.81 88 TYR A N 1
ATOM 712 C CA . TYR A 1 88 ? -1.132 9.581 -6.391 1.00 81.81 88 TYR A CA 1
ATOM 713 C C . TYR A 1 88 ? -0.770 10.134 -5.011 1.00 81.81 88 TYR A C 1
ATOM 715 O O . TYR A 1 88 ? -1.563 10.015 -4.078 1.00 81.81 88 TYR A O 1
ATOM 723 N N . VAL A 1 89 ? 0.425 10.716 -4.866 1.00 79.56 89 VAL A N 1
ATOM 724 C CA . VAL A 1 89 ? 0.932 11.207 -3.567 1.00 79.56 89 VAL A CA 1
ATOM 725 C C . VAL A 1 89 ? 1.263 12.696 -3.557 1.00 79.56 89 VAL A C 1
ATOM 727 O O . VAL A 1 89 ? 1.493 13.269 -2.498 1.00 79.56 89 VAL A O 1
ATOM 730 N N . GLY A 1 90 ? 1.285 13.337 -4.720 1.00 67.38 90 GLY A N 1
ATOM 731 C CA . GLY A 1 90 ? 1.873 14.658 -4.895 1.00 67.38 90 GLY A CA 1
ATOM 732 C C . GLY A 1 90 ? 0.894 15.813 -5.072 1.00 67.38 90 GLY A C 1
ATOM 733 O O . GLY A 1 90 ? 1.335 16.958 -5.068 1.00 67.38 90 GLY A O 1
ATOM 734 N N . LYS A 1 91 ? -0.426 15.558 -5.049 1.00 63.34 91 LYS A N 1
ATOM 735 C CA . LYS A 1 91 ? -1.464 16.602 -4.867 1.00 63.34 91 LYS A CA 1
ATOM 736 C C . LYS A 1 91 ? -1.165 17.547 -3.681 1.00 63.34 91 LYS A C 1
ATOM 738 O O . LYS A 1 91 ? -1.698 18.650 -3.628 1.00 63.34 91 LYS A O 1
ATOM 743 N N . TYR A 1 92 ? -0.300 17.128 -2.755 1.00 56.69 92 TYR A N 1
ATOM 744 C CA . TYR A 1 92 ? 0.085 17.879 -1.565 1.00 56.69 92 TYR A CA 1
ATOM 745 C C . TYR A 1 92 ? 1.572 18.264 -1.494 1.00 56.69 92 TYR A C 1
ATOM 747 O O . TYR A 1 92 ? 1.949 18.963 -0.562 1.00 56.69 92 TYR A O 1
ATOM 755 N N . LEU A 1 93 ? 2.407 17.879 -2.471 1.00 52.03 93 LEU A N 1
ATOM 756 C CA . LEU A 1 93 ? 3.771 18.423 -2.594 1.00 52.03 93 LEU A CA 1
ATOM 757 C C . LEU A 1 93 ? 3.747 19.856 -3.147 1.00 52.03 93 LEU A C 1
ATOM 759 O O . LEU A 1 93 ? 4.586 20.663 -2.780 1.00 52.03 93 LEU A O 1
ATOM 763 N N . THR A 1 94 ? 2.757 20.185 -3.982 1.00 48.84 94 THR A N 1
ATOM 764 C CA . THR A 1 94 ? 2.613 21.507 -4.617 1.00 48.84 94 THR A CA 1
ATOM 765 C C . THR A 1 94 ? 1.699 22.466 -3.852 1.00 48.84 94 THR A C 1
ATOM 767 O O . THR A 1 94 ? 1.501 23.594 -4.285 1.00 48.84 94 THR A O 1
ATOM 770 N N . LYS A 1 95 ? 1.097 22.033 -2.736 1.00 47.69 95 LYS A N 1
ATOM 771 C CA . LYS A 1 95 ? 0.210 22.881 -1.917 1.00 47.69 95 LYS A CA 1
ATOM 772 C C . LYS A 1 95 ? 0.964 23.755 -0.906 1.00 47.69 95 LYS A C 1
ATOM 774 O O . LYS A 1 95 ? 0.329 24.543 -0.224 1.00 47.69 95 LYS A O 1
ATOM 779 N N . ALA A 1 96 ? 2.287 23.609 -0.814 1.00 42.81 96 ALA A N 1
ATOM 780 C CA . ALA A 1 96 ? 3.146 24.482 -0.015 1.00 42.81 96 ALA A CA 1
ATOM 781 C C . ALA A 1 96 ? 3.537 25.786 -0.744 1.00 42.81 96 ALA A C 1
ATOM 783 O O . ALA A 1 96 ? 4.056 26.685 -0.097 1.00 42.81 96 ALA A O 1
ATOM 784 N N . ASP A 1 97 ? 3.241 25.908 -2.047 1.00 41.16 97 ASP A N 1
ATOM 785 C CA . ASP A 1 97 ? 3.620 27.063 -2.883 1.00 41.16 97 ASP A CA 1
ATOM 786 C C . ASP A 1 97 ? 2.403 27.880 -3.363 1.00 41.16 97 ASP A C 1
ATOM 788 O O . ASP A 1 97 ? 2.440 28.526 -4.410 1.00 41.16 97 ASP A O 1
ATOM 792 N N . GLY A 1 98 ? 1.287 27.816 -2.636 1.00 45.66 98 GLY A N 1
ATOM 793 C CA . GLY A 1 98 ? 0.049 28.488 -3.018 1.00 45.66 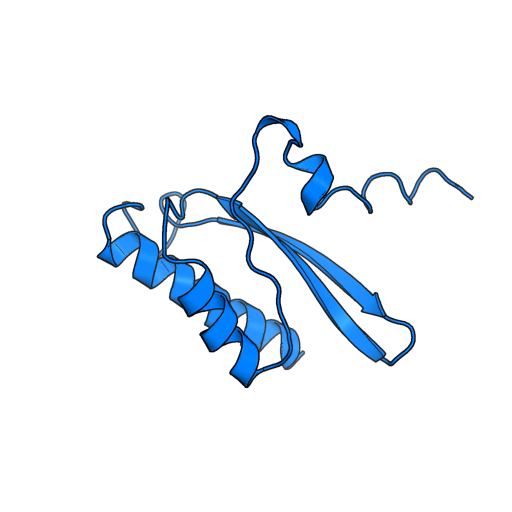98 GLY A CA 1
ATOM 794 C C . GLY A 1 98 ? -0.738 28.987 -1.818 1.00 45.66 98 GLY A C 1
ATOM 795 O O . GLY A 1 98 ? -1.833 28.483 -1.596 1.00 45.66 98 GLY A O 1
ATOM 796 N N . ASP A 1 99 ? -0.151 29.939 -1.093 1.00 39.56 99 ASP A N 1
ATOM 797 C CA . ASP A 1 99 ? -0.829 31.032 -0.381 1.00 39.56 99 ASP A CA 1
ATOM 798 C C . ASP A 1 99 ? 0.005 32.315 -0.555 1.00 39.56 99 ASP A C 1
ATOM 800 O O . ASP A 1 99 ? 1.226 32.272 -0.271 1.00 39.56 99 ASP A O 1
#

Foldseek 3Di:
DVVVVLVVVLVLVLQVQLCVVVLFVHSDDPRTKDKDWDWDQDPVRDIDIFMDIPSSPDDDQVVSQVSCVVPPGDDGDDDDPVCPPCNRHVVPVCVVPPD

InterPro domains:
  IPR056906 Replication-associated protein ORF2/G2P domain [PF23343] (31-96)

Solvent-accessible surface area (backbone atoms only — not comparable to full-atom values): 6056 Å² total; per-residue (Å²): 107,72,68,52,53,52,49,52,55,53,51,50,52,50,17,49,50,14,30,77,72,64,53,14,91,26,61,58,73,91,53,14,46,46,76,50,77,46,82,42,80,42,100,82,78,47,80,43,78,36,66,47,74,44,56,39,66,95,61,72,41,66,60,57,29,58,63,41,50,81,79,52,85,69,85,61,77,80,88,54,78,92,61,41,70,52,66,63,60,32,80,63,69,64,59,78,80,69,131

Sequence (99 aa):
GQADKAWYAWFNSVRLAAKAKGYSRSAFGADAPYYFRVTEFQDRGTLHFHSLIGNAGDIRRLLFKDFWELNGYARVEAYDPARGANFYVGKYLTKADGD

Radius of gyration: 14.35 Å; Cα contacts (8 Å, |Δi|>4): 108; chains: 1; bounding box: 30×46×34 Å